Protein AF-E0P179-F1 (afdb_monomer_lite)

Secondary structure (DSSP, 8-state):
--EEEEEEEETTTEEEEEEEETTT-PBPS--BSSHHHHHHHHHHHHHHHHHT-

pLDDT: mean 92.78, std 6.08, range [62.91, 97.94]

Sequence (53 aa):
MKWEVCREIVGGILPMWRVRRINTGELDLHVYGVQSDAIARMHELNAWEEEAK

Structure (mmCIF, N/CA/C/O backbone):
data_AF-E0P179-F1
#
_entry.id   AF-E0P179-F1
#
loop_
_atom_site.group_PDB
_atom_site.id
_atom_site.type_symbol
_atom_site.label_atom_id
_atom_site.label_alt_id
_atom_site.label_comp_id
_atom_site.label_asym_id
_atom_site.label_entity_id
_atom_site.label_seq_id
_atom_site.pdbx_PDB_ins_code
_atom_site.Cartn_x
_atom_site.Cartn_y
_atom_site.Cartn_z
_atom_site.occupancy
_atom_site.B_iso_or_equiv
_atom_site.auth_seq_id
_atom_site.auth_comp_id
_atom_site.auth_asym_id
_atom_site.auth_atom_id
_atom_site.pdbx_PDB_model_num
ATOM 1 N N . MET A 1 1 ? -8.046 4.881 10.822 1.00 81.31 1 MET A N 1
ATOM 2 C CA . MET A 1 1 ? -7.286 3.626 11.039 1.00 81.31 1 MET A CA 1
ATOM 3 C C . MET A 1 1 ? -5.927 3.853 10.362 1.00 81.31 1 MET A C 1
ATOM 5 O O . MET A 1 1 ? -5.593 5.020 10.199 1.00 81.31 1 MET A O 1
ATOM 9 N N . LYS A 1 2 ? -5.073 2.852 10.088 1.00 90.50 2 LYS A N 1
ATOM 10 C CA . LYS A 1 2 ? -3.775 3.121 9.430 1.00 90.50 2 LYS A CA 1
ATOM 11 C C . LYS A 1 2 ? -3.439 2.111 8.332 1.00 90.50 2 LYS A C 1
ATOM 13 O O . LYS A 1 2 ? -3.606 0.902 8.515 1.00 90.50 2 LYS A O 1
ATOM 18 N N . TRP A 1 3 ? -2.945 2.643 7.225 1.00 96.12 3 TRP A N 1
ATOM 19 C CA . TRP A 1 3 ? -2.427 1.967 6.044 1.00 96.12 3 TRP A CA 1
ATOM 20 C C . TRP A 1 3 ? -0.897 2.008 6.033 1.00 96.12 3 TRP A C 1
ATOM 22 O O . TRP A 1 3 ? -0.300 2.984 6.494 1.00 96.12 3 TRP A O 1
ATOM 32 N N . GLU A 1 4 ? -0.274 0.972 5.477 1.00 97.12 4 GLU A N 1
ATOM 33 C CA . GLU A 1 4 ? 1.174 0.862 5.282 1.00 97.12 4 GLU A CA 1
ATOM 34 C C . GLU A 1 4 ? 1.527 0.332 3.887 1.00 97.12 4 GLU A C 1
ATOM 36 O O . GLU A 1 4 ? 0.726 -0.351 3.246 1.00 97.12 4 GLU A O 1
ATOM 41 N N . VAL A 1 5 ? 2.744 0.619 3.425 1.00 97.44 5 VAL A N 1
ATOM 42 C CA . VAL A 1 5 ? 3.274 0.094 2.160 1.00 97.44 5 VAL A CA 1
ATOM 43 C C . VAL A 1 5 ? 3.933 -1.264 2.385 1.00 97.44 5 VAL A C 1
ATOM 45 O O . VAL A 1 5 ? 4.767 -1.418 3.276 1.00 97.44 5 VAL A O 1
ATOM 48 N N . CYS A 1 6 ? 3.624 -2.238 1.533 1.00 95.56 6 CYS A N 1
ATOM 49 C CA . CYS A 1 6 ? 4.282 -3.538 1.505 1.00 95.56 6 CYS A CA 1
ATOM 50 C C . CYS A 1 6 ? 4.869 -3.848 0.120 1.00 95.56 6 CYS A C 1
ATOM 52 O O . CYS A 1 6 ? 4.343 -3.436 -0.916 1.00 95.56 6 CYS A O 1
ATOM 54 N N . ARG A 1 7 ? 5.993 -4.577 0.115 1.00 95.00 7 ARG A N 1
ATOM 55 C CA . ARG A 1 7 ? 6.664 -5.048 -1.102 1.00 95.00 7 ARG A CA 1
ATOM 56 C C . ARG A 1 7 ? 6.195 -6.457 -1.442 1.00 95.00 7 ARG A C 1
ATOM 58 O O . ARG A 1 7 ? 6.285 -7.352 -0.604 1.00 95.00 7 ARG A O 1
ATOM 65 N N . GLU A 1 8 ? 5.799 -6.663 -2.686 1.00 93.06 8 GLU A N 1
ATOM 66 C CA . GLU A 1 8 ? 5.484 -7.960 -3.275 1.00 93.06 8 GLU A CA 1
ATOM 67 C C . GLU A 1 8 ? 6.517 -8.283 -4.363 1.00 93.06 8 GLU A C 1
ATOM 69 O O . GLU A 1 8 ? 6.905 -7.409 -5.134 1.00 93.06 8 GLU A O 1
ATOM 74 N N . ILE A 1 9 ? 6.995 -9.527 -4.424 1.00 92.38 9 ILE A N 1
ATOM 75 C CA . ILE A 1 9 ? 7.887 -9.980 -5.499 1.00 92.38 9 ILE A CA 1
ATOM 76 C C . ILE A 1 9 ? 7.062 -10.801 -6.485 1.00 92.38 9 ILE A C 1
ATOM 78 O O . ILE A 1 9 ? 6.628 -11.906 -6.166 1.00 92.38 9 ILE A O 1
ATOM 82 N N . VAL A 1 10 ? 6.865 -10.268 -7.689 1.00 86.44 10 VAL A N 1
ATOM 83 C CA . VAL A 1 10 ? 6.106 -10.915 -8.763 1.00 86.44 10 VAL A CA 1
ATOM 84 C C . VAL A 1 10 ? 7.074 -11.571 -9.746 1.00 86.44 10 VAL A C 1
ATOM 86 O O . VAL A 1 10 ? 8.091 -10.990 -10.127 1.00 86.44 10 VAL A O 1
ATOM 89 N N . GLY A 1 11 ? 6.793 -12.817 -10.139 1.00 85.56 11 GLY A N 1
ATOM 90 C CA . GLY A 1 11 ? 7.624 -13.551 -11.105 1.00 85.56 11 GLY A CA 1
ATOM 91 C C . GLY A 1 11 ? 9.080 -13.754 -10.660 1.00 85.56 11 GLY A C 1
ATOM 92 O O . GLY A 1 11 ? 9.963 -13.890 -11.498 1.00 85.56 11 GLY A O 1
ATOM 93 N N . GLY A 1 12 ? 9.348 -13.713 -9.350 1.00 87.94 12 GLY A N 1
ATOM 94 C CA . GLY A 1 12 ? 10.672 -13.925 -8.755 1.00 87.94 12 GLY A CA 1
ATOM 95 C C . GLY A 1 12 ? 11.640 -12.738 -8.830 1.00 87.94 12 GLY A C 1
ATOM 96 O O . 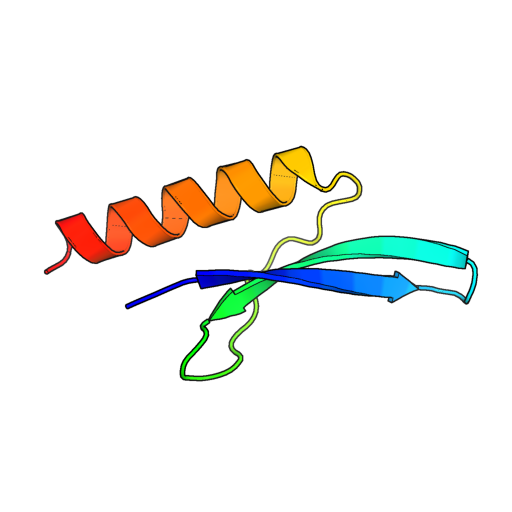GLY A 1 12 ? 12.603 -12.720 -8.068 1.00 87.94 12 GLY A O 1
ATOM 97 N N . ILE A 1 13 ? 11.391 -11.743 -9.689 1.00 88.69 13 ILE A N 1
ATOM 98 C CA . ILE A 1 13 ? 12.341 -10.640 -9.930 1.00 88.69 13 ILE A CA 1
ATOM 99 C C . ILE A 1 13 ? 11.720 -9.246 -9.921 1.00 88.69 13 ILE A C 1
ATOM 101 O O . ILE A 1 13 ? 12.454 -8.277 -9.749 1.00 88.69 13 ILE A O 1
ATOM 105 N N . LEU A 1 14 ? 10.405 -9.116 -10.120 1.00 91.75 14 LEU A N 1
ATOM 106 C CA . LEU A 1 14 ? 9.770 -7.813 -10.280 1.00 91.75 14 LEU A CA 1
ATOM 107 C C . LEU A 1 14 ? 9.247 -7.321 -8.924 1.00 91.75 14 LEU A C 1
ATOM 109 O O . LEU A 1 14 ? 8.262 -7.877 -8.427 1.00 91.75 14 LEU A O 1
ATOM 113 N N . PRO A 1 15 ? 9.876 -6.307 -8.298 1.00 92.69 15 PRO A N 1
ATOM 114 C CA . PRO A 1 15 ? 9.315 -5.698 -7.108 1.00 92.69 15 PRO A CA 1
ATOM 115 C C . PRO A 1 15 ? 8.087 -4.875 -7.496 1.00 92.69 15 PRO A C 1
ATOM 117 O O . PRO A 1 15 ? 8.170 -3.951 -8.299 1.00 92.69 15 PRO A O 1
ATOM 120 N N . MET A 1 16 ? 6.960 -5.206 -6.886 1.00 96.56 16 MET A N 1
ATOM 121 C CA . MET A 1 16 ? 5.730 -4.430 -6.922 1.00 96.56 16 MET A CA 1
ATOM 122 C C . MET A 1 16 ? 5.414 -3.954 -5.506 1.00 96.56 16 MET A C 1
ATOM 124 O O . MET A 1 16 ? 5.860 -4.537 -4.514 1.00 96.56 16 MET A O 1
ATOM 128 N N . TRP A 1 17 ? 4.638 -2.889 -5.402 1.00 97.38 17 TRP A N 1
ATOM 129 C CA . TRP A 1 17 ? 4.276 -2.276 -4.135 1.00 97.38 17 TRP A CA 1
ATOM 130 C C . TRP A 1 17 ? 2.765 -2.255 -3.993 1.00 97.38 17 TRP A C 1
ATOM 132 O O . TRP A 1 17 ? 2.043 -1.937 -4.939 1.00 97.38 17 TRP A O 1
ATOM 142 N N . ARG A 1 18 ? 2.280 -2.589 -2.803 1.00 96.81 18 ARG A N 1
ATOM 143 C CA . ARG A 1 18 ? 0.870 -2.461 -2.441 1.00 96.81 18 ARG A CA 1
ATOM 144 C C . ARG A 1 18 ? 0.732 -1.652 -1.172 1.00 96.81 18 ARG A C 1
ATOM 146 O O . ARG A 1 18 ? 1.682 -1.508 -0.404 1.00 96.81 18 ARG A O 1
ATOM 153 N N . VAL A 1 19 ? -0.470 -1.149 -0.954 1.00 97.31 19 VAL A N 1
ATOM 154 C CA . VAL A 1 19 ? -0.851 -0.509 0.300 1.00 97.31 19 VAL A CA 1
ATOM 155 C C . VAL A 1 19 ? -1.803 -1.452 1.023 1.00 97.31 19 VAL A C 1
ATOM 157 O O . VAL A 1 19 ? -2.724 -1.979 0.403 1.00 97.31 19 VAL A O 1
ATOM 160 N N . ARG A 1 20 ? -1.570 -1.711 2.311 1.00 96.38 20 ARG A N 1
ATOM 161 C CA . ARG A 1 20 ? -2.403 -2.606 3.124 1.00 96.38 20 ARG A CA 1
ATOM 162 C C . ARG A 1 20 ? -2.840 -1.959 4.431 1.00 96.38 20 ARG A C 1
ATOM 164 O O . ARG A 1 20 ? -2.079 -1.194 5.021 1.00 96.38 20 ARG A O 1
ATOM 171 N N . ARG A 1 21 ? -4.033 -2.288 4.927 1.00 94.88 21 ARG A N 1
ATOM 172 C CA . ARG A 1 21 ? -4.475 -1.918 6.280 1.00 94.88 21 ARG A CA 1
ATOM 173 C C . ARG A 1 21 ? -3.694 -2.710 7.319 1.00 94.88 21 ARG A C 1
ATOM 175 O O . ARG A 1 21 ? -3.672 -3.937 7.268 1.00 94.88 21 ARG A O 1
ATOM 182 N N . ILE A 1 22 ? -3.173 -2.020 8.332 1.00 93.50 22 ILE A N 1
ATOM 183 C CA . ILE A 1 22 ? -2.409 -2.643 9.425 1.00 93.50 22 ILE A CA 1
ATOM 184 C C . ILE A 1 22 ? -3.276 -3.621 10.240 1.00 93.50 22 ILE A C 1
ATOM 186 O O . ILE A 1 22 ? -2.805 -4.680 10.638 1.00 93.50 22 ILE A O 1
ATOM 190 N N . ASN A 1 23 ? -4.555 -3.299 10.461 1.00 89.75 23 ASN A N 1
ATOM 191 C CA . ASN A 1 23 ? -5.410 -4.075 11.370 1.00 89.75 23 ASN A CA 1
ATOM 192 C C . ASN A 1 23 ? -6.115 -5.266 10.707 1.00 89.75 23 ASN A C 1
ATOM 194 O O . ASN A 1 23 ? -6.395 -6.254 11.377 1.00 89.75 23 ASN A O 1
ATOM 198 N N . THR A 1 24 ? -6.457 -5.158 9.421 1.00 93.50 24 THR A 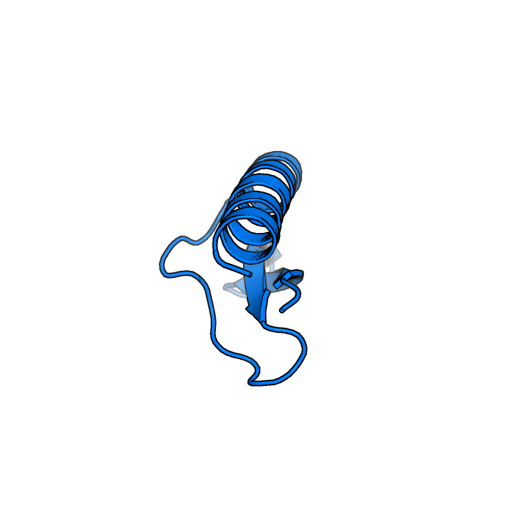N 1
ATOM 199 C CA . THR A 1 24 ? -7.252 -6.176 8.709 1.00 93.50 24 THR A CA 1
ATOM 200 C C . THR A 1 24 ? -6.453 -6.913 7.641 1.00 93.50 24 THR A C 1
ATOM 202 O O . THR A 1 24 ? -6.885 -7.966 7.185 1.00 93.50 24 THR A O 1
ATOM 205 N N . GLY A 1 25 ? -5.312 -6.365 7.212 1.00 92.19 25 GLY A N 1
ATOM 206 C CA . GLY A 1 25 ? -4.572 -6.863 6.055 1.00 92.19 25 GLY A CA 1
A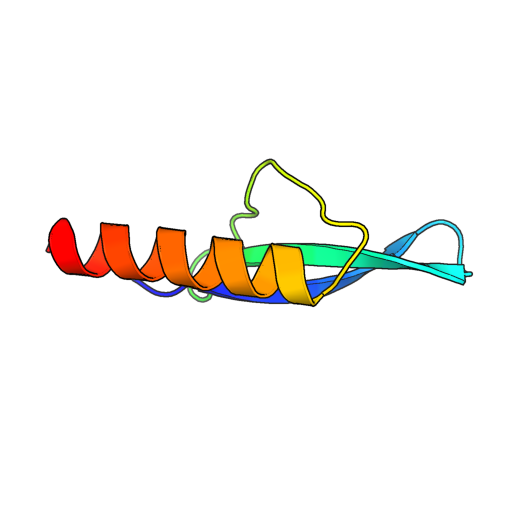TOM 207 C C . GLY A 1 25 ? -5.251 -6.589 4.709 1.00 92.19 25 GLY A C 1
ATOM 208 O O . GLY A 1 25 ? -4.753 -7.064 3.692 1.00 92.19 25 GLY A O 1
ATOM 209 N N . GLU A 1 26 ? -6.359 -5.836 4.683 1.00 94.75 26 GLU A N 1
ATOM 210 C CA . GLU A 1 26 ? -7.038 -5.422 3.448 1.00 94.75 26 GLU A CA 1
ATOM 211 C C . GLU A 1 26 ? -6.065 -4.682 2.527 1.00 94.75 26 GLU A C 1
ATOM 213 O O . GLU A 1 26 ? -5.308 -3.833 2.994 1.00 94.75 26 GLU A O 1
ATOM 218 N N . LEU A 1 27 ? -6.087 -4.997 1.232 1.00 95.00 27 LEU A N 1
ATOM 219 C CA . LEU A 1 27 ? -5.222 -4.384 0.228 1.00 95.00 27 LEU A CA 1
ATOM 220 C C . LEU A 1 27 ? -5.965 -3.280 -0.526 1.00 95.00 27 LEU A C 1
ATOM 222 O O . LEU A 1 27 ? -7.119 -3.461 -0.909 1.00 95.00 27 LEU A O 1
ATOM 226 N N . ASP A 1 28 ? -5.274 -2.174 -0.800 1.00 94.62 28 ASP A N 1
ATOM 227 C CA . ASP A 1 28 ? -5.700 -1.215 -1.819 1.00 94.62 28 ASP A CA 1
ATOM 228 C C . ASP A 1 28 ? -5.806 -1.930 -3.174 1.00 94.62 28 ASP A C 1
ATOM 230 O O . ASP A 1 28 ? -5.033 -2.842 -3.491 1.00 94.62 28 ASP A O 1
ATOM 234 N N . LEU A 1 29 ? -6.788 -1.519 -3.976 1.00 93.38 29 LEU A N 1
ATOM 235 C CA . LEU A 1 29 ? -7.070 -2.151 -5.267 1.00 93.38 29 LEU A CA 1
ATOM 236 C C . LEU A 1 29 ? -5.916 -1.984 -6.263 1.00 93.38 29 LEU A C 1
ATOM 238 O O . LEU A 1 29 ? -5.741 -2.828 -7.143 1.00 93.38 29 LEU A O 1
ATOM 242 N N . HIS A 1 30 ? -5.138 -0.907 -6.140 1.00 94.00 30 HIS A N 1
ATOM 243 C CA . HIS A 1 30 ? -4.045 -0.621 -7.055 1.00 94.00 30 HIS A CA 1
ATOM 244 C C . HIS A 1 30 ? -2.742 -1.284 -6.609 1.00 94.00 30 HIS A C 1
ATOM 246 O O . HIS A 1 30 ? -2.420 -1.412 -5.426 1.00 94.00 30 HIS A O 1
ATOM 252 N N . VAL A 1 31 ? -1.960 -1.679 -7.611 1.00 94.88 31 VAL A N 1
ATOM 253 C CA . VAL A 1 31 ? -0.585 -2.148 -7.453 1.00 94.88 31 VAL A CA 1
ATOM 254 C C . VAL A 1 31 ? 0.321 -1.135 -8.120 1.00 94.88 31 VAL A C 1
ATOM 256 O O . VAL A 1 31 ? 0.070 -0.714 -9.247 1.00 94.88 31 VAL A O 1
ATOM 259 N N . TYR A 1 32 ? 1.388 -0.768 -7.430 1.00 95.94 32 TYR A N 1
ATOM 260 C CA . TYR A 1 32 ? 2.299 0.279 -7.849 1.00 95.94 32 TYR A CA 1
ATOM 261 C C . TYR A 1 32 ? 3.620 -0.349 -8.282 1.00 95.94 32 TYR A C 1
ATOM 263 O O . TYR A 1 32 ? 4.191 -1.180 -7.574 1.00 95.94 32 TYR A O 1
ATOM 271 N N . GLY A 1 33 ? 4.126 0.049 -9.448 1.00 95.19 33 GLY A N 1
ATOM 272 C CA . GLY A 1 33 ? 5.461 -0.363 -9.895 1.00 95.19 33 GLY A CA 1
ATOM 273 C C . GLY A 1 33 ? 6.583 0.340 -9.124 1.00 95.19 33 GLY A C 1
ATOM 274 O O . GLY A 1 33 ? 7.695 -0.173 -9.038 1.00 95.19 33 GLY A O 1
ATOM 275 N N . VAL A 1 34 ? 6.293 1.500 -8.525 1.00 95.12 34 VAL A N 1
ATOM 276 C CA . VAL A 1 34 ? 7.269 2.345 -7.830 1.00 95.12 34 VAL A CA 1
ATOM 277 C C . VAL A 1 34 ? 6.850 2.550 -6.375 1.00 95.12 34 VAL A C 1
ATOM 279 O O . VAL A 1 34 ? 5.680 2.782 -6.076 1.00 95.12 34 VAL A O 1
ATOM 282 N N . GLN A 1 35 ? 7.817 2.484 -5.456 1.00 96.00 35 GLN A N 1
ATOM 283 C CA . GLN A 1 35 ? 7.558 2.618 -4.019 1.00 96.00 35 GLN A CA 1
ATOM 284 C C . GLN A 1 35 ? 6.987 3.991 -3.653 1.00 96.00 35 GLN A C 1
ATOM 286 O O . GLN A 1 35 ? 6.112 4.078 -2.796 1.00 96.00 35 GLN A O 1
ATOM 291 N N . SER A 1 36 ? 7.480 5.058 -4.289 1.00 97.25 36 SER A N 1
ATOM 292 C CA . SER A 1 36 ? 7.030 6.429 -4.029 1.00 97.25 36 SER A CA 1
ATOM 293 C C . SER A 1 36 ? 5.538 6.603 -4.288 1.00 97.25 36 SER A C 1
ATOM 295 O O . SER A 1 36 ? 4.869 7.274 -3.509 1.00 97.25 36 SER A O 1
ATOM 297 N N . ASP A 1 37 ? 5.011 5.952 -5.323 1.00 97.19 37 ASP A N 1
ATOM 298 C CA . ASP A 1 37 ? 3.601 6.060 -5.699 1.00 97.19 37 ASP A CA 1
ATOM 299 C C . ASP A 1 37 ? 2.717 5.360 -4.657 1.00 97.19 37 ASP A C 1
ATOM 301 O O . ASP A 1 37 ? 1.709 5.910 -4.214 1.00 97.19 37 ASP A O 1
ATOM 305 N N . ALA A 1 38 ? 3.151 4.191 -4.171 1.00 97.38 38 ALA A N 1
ATOM 306 C CA . ALA A 1 38 ? 2.484 3.504 -3.066 1.00 97.38 38 ALA A CA 1
ATOM 307 C C . ALA A 1 38 ? 2.537 4.315 -1.758 1.00 97.38 38 ALA A C 1
ATOM 309 O O . ALA A 1 38 ? 1.563 4.334 -1.007 1.00 97.38 38 ALA A O 1
ATOM 310 N N . ILE A 1 39 ? 3.652 5.003 -1.478 1.00 97.94 39 ILE A N 1
ATOM 311 C CA . ILE A 1 39 ? 3.785 5.889 -0.309 1.00 97.94 39 ILE A CA 1
ATOM 312 C C . ILE A 1 39 ? 2.829 7.080 -0.427 1.00 97.94 39 ILE A C 1
ATOM 314 O O . ILE A 1 39 ? 2.139 7.397 0.542 1.00 97.94 39 ILE A O 1
ATOM 318 N N . ALA A 1 40 ? 2.747 7.713 -1.599 1.00 97.88 40 ALA A N 1
ATOM 319 C CA . ALA A 1 40 ? 1.810 8.806 -1.842 1.00 97.88 40 ALA A CA 1
ATOM 320 C C . ALA A 1 40 ? 0.364 8.350 -1.594 1.00 97.88 40 ALA A C 1
ATOM 322 O O . ALA A 1 40 ? -0.342 8.968 -0.796 1.00 97.88 40 ALA A O 1
ATOM 323 N N . ARG A 1 41 ? -0.034 7.195 -2.149 1.00 96.88 41 ARG A N 1
ATOM 324 C CA . ARG A 1 41 ? -1.359 6.613 -1.897 1.00 96.88 41 ARG A CA 1
ATOM 325 C C . ARG A 1 41 ? -1.606 6.319 -0.420 1.00 96.88 41 ARG A C 1
ATOM 327 O O . ARG A 1 41 ? -2.680 6.605 0.103 1.00 96.88 41 ARG A O 1
ATOM 334 N N . MET A 1 42 ? -0.629 5.728 0.263 1.00 97.12 42 MET A N 1
ATOM 335 C CA . MET A 1 42 ? -0.724 5.437 1.693 1.00 97.12 42 MET A CA 1
ATOM 336 C C . MET A 1 42 ? -1.000 6.716 2.497 1.00 97.12 42 MET A C 1
ATOM 338 O O . MET A 1 42 ? -1.812 6.688 3.422 1.00 97.12 42 MET A O 1
ATOM 342 N N . HIS A 1 43 ? -0.357 7.83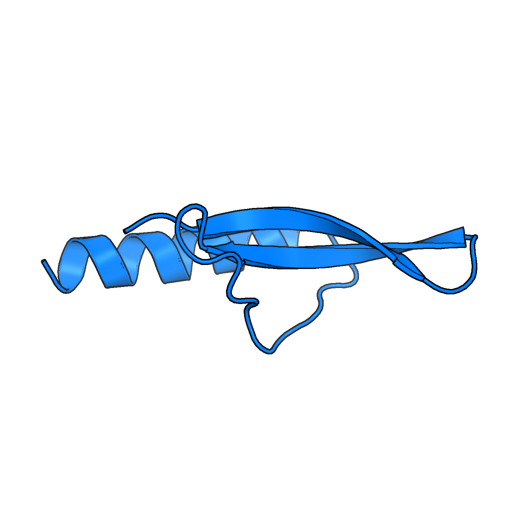4 2.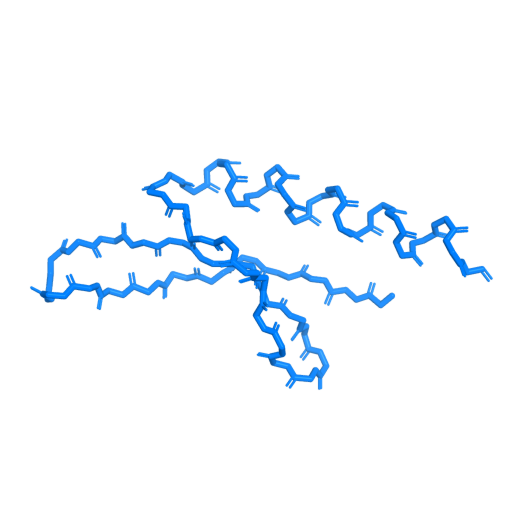151 1.00 96.94 43 HIS A N 1
ATOM 343 C CA . HIS A 1 43 ? -0.625 9.119 2.794 1.00 96.94 43 HIS A CA 1
ATOM 344 C C . HIS A 1 43 ? -2.042 9.632 2.517 1.00 96.94 43 HIS A C 1
ATOM 346 O O . HIS A 1 43 ? -2.697 10.056 3.465 1.00 96.94 43 HIS A O 1
ATOM 352 N N . GLU A 1 44 ? -2.540 9.537 1.280 1.00 96.06 44 GLU A N 1
ATOM 353 C CA . GLU A 1 44 ? -3.924 9.907 0.936 1.00 96.06 44 GLU A CA 1
ATOM 354 C C . GLU A 1 44 ? -4.950 9.107 1.749 1.00 96.06 44 GLU A C 1
ATOM 356 O O . GLU A 1 44 ? -5.830 9.681 2.386 1.00 96.06 44 GLU A O 1
ATOM 361 N N . LEU A 1 45 ? -4.805 7.778 1.777 1.00 94.75 45 LEU A N 1
ATOM 362 C CA . LEU A 1 45 ? -5.719 6.889 2.497 1.00 94.75 45 LEU A CA 1
ATOM 363 C C . LEU A 1 45 ? -5.694 7.145 4.009 1.00 94.75 45 LEU A C 1
ATOM 365 O O . LEU A 1 45 ? -6.738 7.139 4.658 1.00 94.75 45 LEU A O 1
ATOM 369 N N . ASN A 1 46 ? -4.512 7.394 4.576 1.00 94.94 46 ASN A N 1
ATOM 370 C CA . ASN A 1 46 ? -4.383 7.747 5.988 1.00 94.94 46 ASN A CA 1
ATOM 371 C C . ASN A 1 46 ? -4.991 9.120 6.305 1.00 94.94 46 ASN A C 1
ATOM 373 O O . ASN A 1 46 ? -5.597 9.267 7.362 1.00 94.94 46 ASN A O 1
ATOM 377 N N . ALA A 1 47 ? -4.854 10.106 5.414 1.00 94.94 47 ALA A N 1
ATOM 378 C CA . ALA A 1 47 ? -5.457 11.424 5.595 1.00 94.94 47 ALA A CA 1
ATOM 379 C C . ALA A 1 47 ? -6.991 11.343 5.585 1.00 94.94 47 ALA A C 1
ATOM 381 O O . ALA A 1 47 ? -7.628 11.832 6.514 1.00 94.94 47 ALA A O 1
ATOM 382 N N . TRP A 1 48 ? -7.579 10.634 4.614 1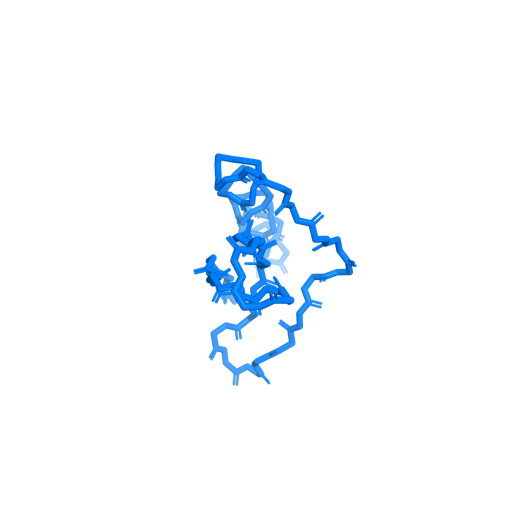.00 91.38 48 TRP A N 1
ATOM 383 C CA . TRP A 1 48 ? -9.033 10.430 4.545 1.00 91.38 48 TRP A CA 1
ATOM 384 C C . TRP A 1 48 ? -9.606 9.753 5.788 1.00 91.38 48 TRP A C 1
ATOM 386 O O . TRP A 1 48 ? -10.712 10.066 6.216 1.00 91.38 48 TRP A O 1
ATOM 396 N N . GLU A 1 49 ? -8.868 8.827 6.396 1.00 87.75 49 GLU A N 1
ATOM 397 C CA . GLU A 1 49 ? -9.326 8.161 7.614 1.00 87.75 49 GLU A CA 1
ATOM 398 C C . GLU A 1 49 ? -9.189 8.980 8.887 1.00 87.75 49 GLU A C 1
ATOM 400 O O . GLU A 1 49 ? -9.870 8.673 9.865 1.00 87.75 49 GLU A O 1
ATOM 405 N N . GLU A 1 50 ? -8.288 9.958 8.909 1.00 86.94 50 GLU A N 1
ATOM 406 C CA . GLU A 1 50 ? -8.219 10.919 10.005 1.00 86.94 50 GLU A CA 1
ATOM 407 C C . GLU A 1 50 ? -9.275 12.019 9.835 1.00 86.94 50 GLU A C 1
ATOM 409 O O . GLU A 1 50 ? -9.824 12.463 10.835 1.00 86.94 50 GLU A O 1
ATOM 414 N N . GLU A 1 51 ? -9.632 12.395 8.602 1.00 83.56 51 GLU A N 1
ATOM 415 C CA . GLU A 1 51 ? -10.760 13.301 8.320 1.00 83.56 51 GLU A CA 1
ATOM 416 C C . GLU A 1 51 ? -12.131 12.663 8.593 1.00 83.56 51 GLU A C 1
ATOM 418 O O . GLU A 1 51 ? -13.054 13.345 9.028 1.00 83.56 51 GLU A O 1
ATOM 423 N N . ALA A 1 52 ? -12.286 11.359 8.349 1.00 77.06 52 ALA A N 1
ATOM 424 C CA . ALA A 1 52 ? -13.540 10.630 8.566 1.00 77.06 52 ALA A CA 1
ATOM 425 C C . ALA A 1 52 ? -13.826 10.283 10.044 1.00 77.06 52 ALA A C 1
ATOM 427 O O . ALA A 1 52 ? -14.755 9.521 10.326 1.00 77.06 52 ALA A O 1
ATOM 428 N N . LYS A 1 53 ? -13.003 10.775 10.970 1.00 62.91 53 LYS A N 1
ATOM 429 C CA . LYS A 1 53 ? -12.965 10.397 12.385 1.00 62.91 53 LYS A CA 1
ATOM 430 C C . LYS A 1 53 ? -13.562 11.487 13.265 1.00 62.91 53 LYS A C 1
ATOM 432 O O . LYS A 1 53 ? -14.278 11.108 14.217 1.00 62.91 53 LYS A O 1
#

Foldseek 3Di:
DAKDKDWDDPPNHQTKIWIADPPPRDTDPDIHSDRVVRVVVRVVVVVVVVVVD

Radius of gyration: 11.51 Å; chains: 1; bounding box: 26×27×24 Å